Protein AF-A0A939ZH48-F1 (afdb_monomer_lite)

Foldseek 3Di:
DDLVLLLVCLVVLVVVNDDPVSLVVNVVCCVVDPVSVVVSLVVQCVVVVVVCVVPPDPDPPSVVVVVVSNVVVVVVVVVVVVVVVVVVVVVVVVVVVVVVVVVVVVD

Sequence (107 aa):
MNCKEFESNIPAFIDKKLDYKTMEEFREHYESCSECREELSIQFLVSVGVQHLDNDDDNFDLSSELKKRLASNDKKLERHKIYKESQRYVITLGCILLGLLLIWHLG

Structure (mmCIF, N/CA/C/O backbone):
data_AF-A0A939ZH48-F1
#
_entry.id   AF-A0A939ZH48-F1
#
loop_
_atom_site.group_PDB
_atom_site.id
_atom_site.type_symbol
_atom_site.label_atom_id
_atom_site.label_alt_id
_atom_site.label_comp_id
_atom_site.label_asym_id
_atom_site.label_entity_id
_atom_site.label_seq_id
_atom_site.pdbx_PDB_ins_code
_atom_site.Cartn_x
_atom_site.Cartn_y
_atom_site.Cartn_z
_atom_site.occupancy
_atom_site.B_iso_or_equiv
_atom_site.auth_seq_id
_atom_site.auth_comp_id
_atom_site.auth_asym_id
_atom_site.auth_atom_id
_atom_site.pdbx_PDB_model_num
ATOM 1 N N . MET A 1 1 ? -9.448 3.859 5.875 1.00 88.31 1 MET A N 1
ATOM 2 C CA . MET A 1 1 ? -9.689 5.194 5.276 1.00 88.31 1 MET A CA 1
ATOM 3 C C . MET A 1 1 ? -11.108 5.353 4.728 1.00 88.31 1 MET A C 1
ATOM 5 O O . MET A 1 1 ? -11.796 4.350 4.538 1.00 88.31 1 MET A O 1
ATOM 9 N N . ASN A 1 2 ? -11.542 6.596 4.492 1.00 91.69 2 ASN A N 1
ATOM 10 C CA . ASN A 1 2 ? -12.810 6.948 3.821 1.00 91.69 2 ASN A CA 1
ATOM 11 C C . ASN A 1 2 ? -12.619 7.266 2.316 1.00 91.69 2 ASN A C 1
ATOM 13 O O . ASN A 1 2 ? -11.485 7.410 1.870 1.00 91.69 2 ASN A O 1
ATOM 17 N N . CYS A 1 3 ? -13.709 7.418 1.546 1.00 91.62 3 CYS A N 1
ATOM 18 C CA . CYS A 1 3 ? -13.648 7.656 0.092 1.00 91.62 3 CYS A CA 1
ATOM 19 C C . CYS A 1 3 ? -12.832 8.905 -0.288 1.00 91.62 3 CYS A C 1
ATOM 21 O O . CYS A 1 3 ? -12.043 8.877 -1.224 1.00 91.62 3 CYS A O 1
ATOM 23 N N . LYS A 1 4 ? -12.948 9.991 0.485 1.00 90.31 4 LYS A N 1
ATOM 24 C CA . LYS A 1 4 ? -12.221 11.244 0.230 1.00 90.31 4 LYS A CA 1
ATOM 25 C C . LYS A 1 4 ? -10.716 11.100 0.475 1.00 90.31 4 LYS A C 1
ATOM 27 O O . LYS A 1 4 ? -9.897 11.636 -0.269 1.00 90.31 4 LYS A O 1
ATOM 32 N N . GLU A 1 5 ? -10.344 10.386 1.534 1.00 89.88 5 GLU A N 1
ATOM 33 C CA . GLU A 1 5 ? -8.949 10.026 1.801 1.00 89.88 5 GLU A CA 1
ATOM 34 C C . GLU A 1 5 ? -8.410 9.091 0.722 1.00 89.88 5 GLU A C 1
ATOM 36 O O . GLU A 1 5 ? -7.271 9.255 0.293 1.00 89.88 5 GLU A O 1
ATOM 41 N N . PHE A 1 6 ? -9.220 8.139 0.263 1.00 92.44 6 PHE A N 1
ATOM 42 C CA . PHE A 1 6 ? -8.862 7.247 -0.829 1.00 92.44 6 PHE A CA 1
ATOM 43 C C . PHE A 1 6 ? -8.559 8.043 -2.102 1.00 92.44 6 PHE A C 1
ATOM 45 O O . PHE A 1 6 ? -7.451 7.947 -2.619 1.00 92.44 6 PHE A O 1
ATOM 52 N N . GLU A 1 7 ? -9.472 8.907 -2.545 1.00 89.25 7 GLU A N 1
ATOM 53 C CA . GLU A 1 7 ? -9.289 9.759 -3.728 1.00 89.25 7 GLU A CA 1
ATOM 54 C C . GLU A 1 7 ? -8.020 10.614 -3.652 1.00 89.25 7 GLU A C 1
ATOM 56 O O . GLU A 1 7 ? -7.229 10.652 -4.594 1.00 89.25 7 GLU A O 1
ATOM 61 N N . SER A 1 8 ? -7.762 11.239 -2.499 1.00 90.44 8 SER A N 1
ATOM 62 C CA . SER A 1 8 ? -6.550 12.040 -2.295 1.00 90.44 8 SER A CA 1
ATOM 63 C C . SER A 1 8 ? -5.259 11.215 -2.357 1.00 90.44 8 SER A C 1
ATOM 65 O O . SER A 1 8 ? -4.191 11.773 -2.619 1.00 90.44 8 SER A O 1
ATOM 67 N N . ASN A 1 9 ? -5.332 9.911 -2.090 1.00 90.00 9 ASN A N 1
ATOM 68 C CA . ASN A 1 9 ? -4.195 8.998 -2.119 1.00 90.00 9 ASN A CA 1
ATOM 69 C C . ASN A 1 9 ? -3.980 8.347 -3.497 1.00 90.00 9 ASN A C 1
ATOM 71 O O . ASN A 1 9 ? -2.920 7.754 -3.707 1.00 90.00 9 ASN A O 1
ATOM 75 N N . ILE A 1 10 ? -4.910 8.488 -4.453 1.00 89.00 10 ILE A N 1
ATOM 76 C CA . ILE A 1 10 ? -4.783 7.907 -5.802 1.00 89.00 10 ILE A CA 1
ATOM 77 C C . ILE A 1 10 ? -3.504 8.381 -6.524 1.00 89.00 10 ILE A C 1
ATOM 79 O O . ILE A 1 10 ? -2.752 7.525 -7.000 1.00 89.00 10 ILE A O 1
ATOM 83 N N . PRO A 1 11 ? -3.155 9.685 -6.571 1.00 86.62 11 PRO A N 1
ATOM 84 C CA . PRO A 1 11 ? -1.931 10.123 -7.246 1.00 86.62 11 PRO A CA 1
ATOM 85 C C . PRO A 1 11 ? -0.668 9.561 -6.582 1.00 86.62 11 PRO A C 1
ATOM 87 O O . PRO A 1 11 ? 0.248 9.094 -7.255 1.00 86.62 11 PRO A O 1
ATOM 90 N N . ALA A 1 12 ? -0.639 9.536 -5.245 1.00 86.25 12 ALA A N 1
ATOM 91 C CA . ALA A 1 12 ? 0.470 8.969 -4.483 1.00 86.25 12 ALA A CA 1
ATOM 92 C C . ALA A 1 12 ? 0.592 7.446 -4.677 1.00 86.25 12 ALA A C 1
ATOM 94 O O . ALA A 1 12 ? 1.706 6.911 -4.666 1.00 86.25 12 ALA A O 1
ATOM 95 N N . PHE A 1 13 ? -0.529 6.748 -4.887 1.00 85.56 13 PHE A N 1
ATOM 96 C CA . PHE A 1 13 ? -0.567 5.334 -5.252 1.00 85.56 13 PHE A CA 1
ATOM 97 C C . PHE A 1 13 ? 0.027 5.100 -6.648 1.00 85.56 13 PHE A C 1
ATOM 99 O O . PHE A 1 13 ? 0.892 4.233 -6.804 1.00 85.56 13 PHE A O 1
ATOM 106 N N . ILE A 1 14 ? -0.372 5.901 -7.644 1.00 82.06 14 ILE A N 1
ATOM 107 C CA . ILE A 1 14 ? 0.155 5.846 -9.021 1.00 82.06 14 ILE A CA 1
ATOM 108 C C . ILE A 1 14 ? 1.675 6.078 -9.027 1.00 82.06 14 ILE A C 1
ATOM 110 O O . ILE A 1 14 ? 2.419 5.311 -9.647 1.00 82.06 14 ILE A O 1
ATOM 114 N N . ASP A 1 15 ? 2.138 7.058 -8.247 1.00 82.62 15 ASP A N 1
ATOM 115 C CA . ASP A 1 15 ? 3.549 7.422 -8.075 1.00 82.62 15 ASP A CA 1
ATOM 116 C C . ASP A 1 15 ? 4.358 6.463 -7.179 1.00 82.62 15 ASP A C 1
ATOM 118 O O . ASP A 1 15 ? 5.574 6.626 -7.046 1.00 82.62 15 ASP A O 1
ATOM 122 N N . LYS A 1 16 ? 3.719 5.466 -6.549 1.00 77.75 16 LYS A N 1
ATOM 123 C CA . LYS A 1 16 ? 4.339 4.533 -5.581 1.00 77.75 16 LYS A CA 1
ATOM 124 C C . LYS A 1 16 ? 4.996 5.234 -4.380 1.00 77.75 16 LYS A C 1
ATOM 126 O O . LYS A 1 16 ? 6.026 4.781 -3.880 1.00 77.75 16 LYS A O 1
ATOM 131 N N . LYS A 1 17 ? 4.402 6.336 -3.918 1.00 82.38 17 LYS A N 1
ATOM 132 C CA . LYS A 1 17 ? 4.879 7.154 -2.786 1.00 82.38 17 LYS A CA 1
ATOM 133 C C . LYS A 1 17 ? 4.084 6.946 -1.495 1.00 82.38 17 LYS A C 1
ATOM 135 O O . LYS A 1 17 ? 4.387 7.596 -0.499 1.00 82.38 17 LYS A O 1
ATOM 140 N N . LEU A 1 18 ? 3.084 6.065 -1.500 1.00 84.44 18 LEU A N 1
ATOM 141 C CA . LEU A 1 18 ? 2.312 5.762 -0.298 1.00 84.44 18 LEU A CA 1
ATOM 142 C C . LEU A 1 18 ? 3.141 5.004 0.741 1.00 84.44 18 LEU A C 1
ATOM 144 O O . LEU A 1 18 ? 3.894 4.080 0.423 1.00 84.44 18 LEU A O 1
ATOM 148 N N . ASP A 1 19 ? 2.963 5.389 2.003 1.00 84.12 19 ASP A N 1
ATOM 149 C CA . ASP A 1 19 ? 3.510 4.664 3.141 1.00 84.12 19 ASP A CA 1
ATOM 150 C C . ASP A 1 19 ? 2.779 3.329 3.364 1.00 84.12 19 ASP A C 1
ATOM 152 O O . ASP A 1 19 ? 1.664 3.105 2.894 1.00 84.12 19 ASP A O 1
ATOM 156 N N . TYR A 1 20 ? 3.424 2.419 4.098 1.00 75.94 20 TYR A N 1
ATOM 157 C CA . TYR A 1 20 ? 2.920 1.061 4.328 1.00 75.94 20 TYR A CA 1
ATOM 158 C C . TYR A 1 20 ? 1.517 1.040 4.949 1.00 75.94 20 TYR A C 1
ATOM 160 O O . TYR A 1 20 ? 0.673 0.255 4.524 1.00 75.94 20 TYR A O 1
ATOM 168 N N . LYS A 1 21 ? 1.272 1.891 5.951 1.00 80.75 21 LYS A N 1
ATOM 169 C CA . LYS A 1 21 ? 0.015 1.884 6.701 1.00 80.75 21 LYS A CA 1
ATOM 170 C C . LYS A 1 21 ? -1.120 2.397 5.819 1.00 80.75 21 LYS A C 1
ATOM 172 O O . LYS A 1 21 ? -2.158 1.751 5.717 1.00 80.75 21 LYS A O 1
ATOM 177 N N . THR A 1 22 ? -0.881 3.502 5.120 1.00 83.69 22 THR A N 1
ATOM 178 C CA . THR A 1 22 ? -1.848 4.071 4.182 1.00 83.69 22 THR A CA 1
ATOM 179 C C . THR A 1 22 ? -2.129 3.121 3.018 1.00 83.69 22 THR A C 1
ATOM 181 O O . THR A 1 22 ? -3.275 3.018 2.601 1.00 83.69 22 THR A O 1
ATOM 184 N N . MET A 1 23 ? -1.139 2.368 2.520 1.00 84.56 23 MET A N 1
ATOM 185 C CA . MET A 1 23 ? -1.369 1.368 1.463 1.00 84.56 23 MET A CA 1
ATOM 186 C C . MET A 1 23 ? -2.274 0.210 1.897 1.00 84.56 23 MET A C 1
ATOM 188 O O . MET A 1 23 ? -3.100 -0.236 1.102 1.00 84.56 23 MET A O 1
ATOM 192 N N . GLU A 1 24 ? -2.108 -0.295 3.121 1.00 84.31 24 GLU A N 1
ATOM 193 C CA . GLU A 1 24 ? -2.938 -1.383 3.656 1.00 84.31 24 GLU A CA 1
ATOM 194 C C . GLU A 1 24 ? -4.401 -0.929 3.752 1.00 84.31 24 GLU A C 1
ATOM 196 O O . GLU A 1 24 ? -5.288 -1.545 3.159 1.00 84.31 24 GLU A O 1
ATOM 201 N N . GLU A 1 25 ? -4.628 0.239 4.356 1.00 87.88 25 GLU A N 1
ATOM 202 C CA . GLU A 1 25 ? -5.955 0.848 4.455 1.00 87.88 25 GLU A CA 1
ATOM 203 C C . GLU A 1 25 ? -6.554 1.198 3.076 1.00 87.88 25 GLU A C 1
ATOM 205 O O . GLU A 1 25 ? -7.771 1.134 2.892 1.00 87.88 25 GLU A O 1
ATOM 210 N N . PHE A 1 26 ? -5.714 1.565 2.100 1.00 90.00 26 PHE A N 1
ATOM 211 C CA . PHE A 1 26 ? -6.130 1.885 0.730 1.00 90.00 26 PHE A CA 1
ATOM 212 C C . PHE A 1 26 ? -6.655 0.645 0.021 1.00 90.00 26 PHE A C 1
ATOM 214 O O . PHE A 1 26 ? -7.690 0.692 -0.644 1.00 90.00 26 PHE A O 1
ATOM 221 N N . ARG A 1 27 ? -5.975 -0.490 0.199 1.00 86.69 27 ARG A N 1
ATOM 222 C CA . ARG A 1 27 ? -6.407 -1.768 -0.362 1.00 86.69 27 ARG A CA 1
ATOM 223 C C . ARG A 1 27 ? -7.727 -2.233 0.240 1.00 86.69 27 ARG A C 1
ATOM 225 O O . ARG A 1 27 ? -8.624 -2.614 -0.507 1.00 86.69 27 ARG A O 1
ATOM 232 N N . GLU A 1 28 ? -7.855 -2.195 1.562 1.00 89.88 28 GLU A N 1
ATOM 233 C CA . GLU A 1 28 ? -9.094 -2.602 2.235 1.00 89.88 28 GLU A CA 1
ATOM 234 C C . GLU A 1 28 ? -10.290 -1.767 1.758 1.00 89.88 28 GLU A C 1
ATOM 236 O O . GLU A 1 28 ? -11.381 -2.293 1.519 1.00 89.88 28 GLU A O 1
ATOM 241 N N . HIS A 1 29 ? -10.078 -0.465 1.543 1.00 90.31 29 HIS A N 1
ATOM 242 C CA . HIS A 1 29 ? -11.106 0.410 0.990 1.00 90.31 29 HIS A CA 1
ATOM 243 C C . HIS A 1 29 ? -11.423 0.086 -0.480 1.00 90.31 29 HIS A C 1
ATOM 245 O O . HIS A 1 29 ? -12.589 0.019 -0.858 1.00 90.31 29 HIS A O 1
ATOM 251 N N . TYR A 1 30 ? -10.407 -0.195 -1.301 1.00 89.62 30 TYR A N 1
ATOM 252 C CA . TYR A 1 30 ? -10.582 -0.614 -2.697 1.00 89.62 30 TYR A CA 1
ATOM 253 C C . TYR A 1 30 ? -11.396 -1.913 -2.843 1.00 89.62 30 TYR A C 1
ATOM 255 O O . TYR A 1 30 ? -12.186 -2.055 -3.778 1.00 89.62 30 TYR A O 1
ATOM 263 N N . GLU A 1 31 ? -11.209 -2.878 -1.938 1.00 86.88 31 GLU A N 1
ATOM 264 C CA . GLU A 1 31 ? -11.934 -4.156 -1.971 1.00 86.88 31 GLU A CA 1
ATOM 265 C C . GLU A 1 31 ? -13.378 -4.031 -1.466 1.00 86.88 31 GLU A C 1
ATOM 267 O O . GLU A 1 31 ? -14.254 -4.765 -1.929 1.00 86.88 31 GLU A O 1
ATOM 272 N N . SER A 1 32 ? -13.640 -3.088 -0.558 1.00 88.94 32 SER A N 1
ATOM 273 C CA . SER A 1 32 ? -14.959 -2.881 0.051 1.00 88.94 32 SER A CA 1
ATOM 274 C C . SER A 1 32 ? -15.838 -1.852 -0.669 1.00 88.94 32 SER A C 1
ATOM 276 O O . SER A 1 32 ? -17.061 -1.921 -0.542 1.00 88.94 32 SER A O 1
ATOM 278 N N . CYS A 1 33 ? -15.258 -0.931 -1.4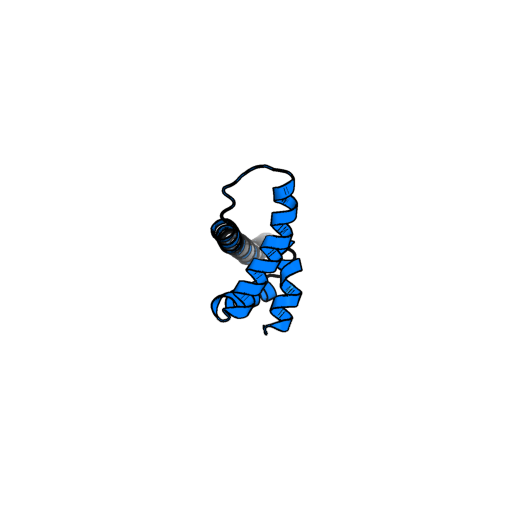47 1.00 91.19 33 CYS A N 1
ATOM 279 C CA . CYS A 1 33 ? -15.976 0.163 -2.101 1.00 91.19 33 CYS A CA 1
ATOM 280 C C . CYS A 1 33 ? -15.875 0.087 -3.633 1.00 91.19 33 CYS A C 1
ATOM 282 O O . CYS A 1 33 ? -14.823 0.326 -4.229 1.00 91.19 33 CYS A O 1
ATOM 284 N N . SER A 1 34 ? -16.995 -0.215 -4.298 1.00 87.62 34 SER A N 1
ATOM 285 C CA . SER A 1 34 ? -17.051 -0.307 -5.764 1.00 87.62 34 SER A CA 1
ATOM 286 C C . SER A 1 34 ? -16.893 1.041 -6.469 1.00 87.62 34 SER A C 1
ATOM 288 O O . SER A 1 34 ? -16.310 1.077 -7.547 1.00 87.62 34 SER A O 1
ATOM 290 N N . GLU A 1 35 ? -17.384 2.123 -5.863 1.00 89.31 35 GLU A N 1
ATOM 291 C CA . GLU A 1 35 ? -17.311 3.486 -6.407 1.00 89.31 35 GLU A CA 1
ATOM 292 C C . GLU A 1 35 ? -15.858 3.977 -6.454 1.00 89.31 35 GLU A C 1
ATOM 294 O O . GLU A 1 35 ? -15.350 4.341 -7.511 1.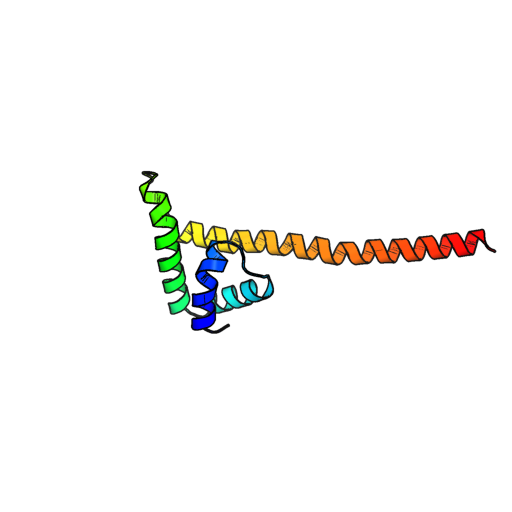00 89.31 35 GLU A O 1
ATOM 299 N N . CYS A 1 36 ? -15.124 3.846 -5.345 1.00 90.00 36 CYS A N 1
ATOM 300 C CA . CYS A 1 36 ? -13.703 4.197 -5.293 1.00 90.00 36 CYS A CA 1
ATOM 301 C C . CYS A 1 36 ? -12.833 3.331 -6.216 1.00 90.00 36 CYS A C 1
ATOM 303 O O . CYS A 1 36 ? -11.817 3.793 -6.737 1.00 90.00 36 CYS A O 1
ATOM 305 N N . ARG A 1 37 ? -13.223 2.074 -6.458 1.00 88.81 37 ARG A N 1
ATOM 306 C CA . ARG A 1 37 ? -12.553 1.214 -7.443 1.00 88.81 37 ARG A CA 1
ATOM 307 C C . ARG A 1 37 ? -12.719 1.734 -8.871 1.00 88.81 37 ARG A C 1
ATOM 309 O O . ARG A 1 37 ? -11.767 1.670 -9.653 1.00 88.81 37 ARG A O 1
ATOM 316 N N . GLU A 1 38 ? -13.911 2.201 -9.220 1.00 87.94 38 GLU A N 1
ATOM 317 C CA . GLU A 1 38 ? -14.184 2.790 -10.532 1.00 87.94 38 GLU A CA 1
ATOM 318 C C . GLU A 1 38 ? -13.412 4.103 -10.705 1.00 87.94 38 GLU A C 1
ATOM 320 O O . GLU A 1 38 ? -12.687 4.250 -11.688 1.00 87.94 38 GLU A O 1
ATOM 325 N N . GLU A 1 39 ? -13.429 4.975 -9.696 1.00 88.19 39 GLU A N 1
ATOM 326 C CA . GLU A 1 39 ? -12.672 6.234 -9.686 1.00 88.19 39 GLU A CA 1
ATOM 327 C C . GLU A 1 39 ? -11.158 6.008 -9.852 1.00 88.19 39 GLU A C 1
ATOM 329 O O . GLU A 1 39 ? -10.510 6.635 -10.695 1.00 88.19 39 GLU A O 1
ATOM 334 N N . LEU A 1 40 ? -10.581 5.041 -9.124 1.00 88.62 40 LEU A N 1
ATOM 335 C CA . LEU A 1 40 ? -9.175 4.657 -9.303 1.00 88.62 40 LEU A CA 1
ATOM 336 C C . LEU A 1 40 ? -8.896 4.181 -10.733 1.00 88.62 40 LEU A C 1
ATOM 338 O O . LEU A 1 40 ? -7.848 4.500 -11.295 1.00 88.62 40 LEU A O 1
ATOM 342 N N . SER A 1 41 ? -9.816 3.418 -11.323 1.00 83.81 41 SER A N 1
ATOM 343 C CA . SER A 1 41 ? -9.668 2.915 -12.691 1.00 83.81 41 SER A CA 1
ATOM 344 C C . SER A 1 41 ? -9.680 4.059 -13.705 1.00 83.81 41 SER A C 1
ATOM 346 O O . SER A 1 41 ? -8.852 4.062 -14.615 1.00 83.81 41 SER A O 1
ATOM 348 N N . ILE A 1 42 ? -10.551 5.057 -13.517 1.00 85.88 42 ILE A N 1
ATOM 349 C CA . ILE A 1 42 ? -10.625 6.259 -14.357 1.00 85.88 42 ILE A CA 1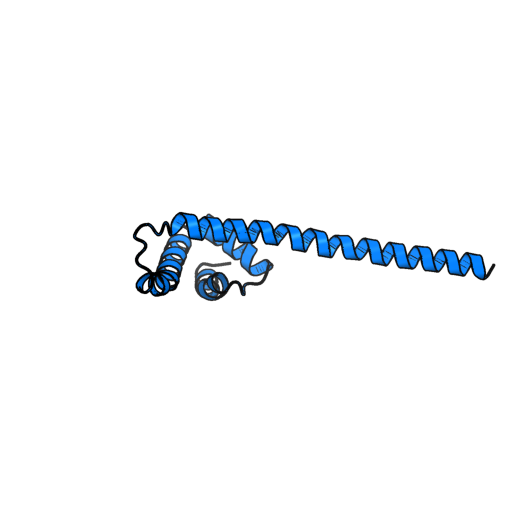
ATOM 350 C C . ILE A 1 42 ? -9.330 7.068 -14.242 1.00 85.88 42 ILE A C 1
ATOM 352 O O . ILE A 1 42 ? -8.685 7.332 -15.257 1.00 85.88 42 ILE A O 1
ATOM 356 N N . GLN A 1 43 ? -8.891 7.420 -13.031 1.00 82.94 43 GLN A N 1
ATOM 357 C CA . GLN A 1 43 ? -7.672 8.220 -12.848 1.00 82.94 43 GLN A CA 1
ATOM 358 C C . GLN A 1 43 ? -6.408 7.499 -13.327 1.00 82.94 43 GLN A C 1
ATOM 360 O O . GLN A 1 43 ? -5.501 8.121 -13.892 1.00 82.94 43 GLN A O 1
ATOM 365 N N . PHE A 1 44 ? -6.340 6.181 -13.142 1.00 81.62 44 PHE A N 1
ATOM 366 C CA . PHE A 1 44 ? -5.237 5.382 -13.658 1.00 81.62 44 PHE A CA 1
ATOM 367 C C . PHE A 1 44 ? -5.272 5.302 -15.189 1.00 81.62 44 PHE A C 1
ATOM 369 O O . PHE A 1 44 ? -4.223 5.443 -15.815 1.00 81.62 44 PHE A O 1
ATOM 376 N N . LEU A 1 45 ? -6.449 5.138 -15.807 1.00 79.62 45 LEU A N 1
ATOM 377 C CA . LEU A 1 45 ? -6.599 5.182 -17.265 1.00 79.62 45 LEU A CA 1
ATOM 378 C C . LEU A 1 45 ? -6.201 6.545 -17.826 1.00 79.62 45 LEU A C 1
ATOM 380 O O . LEU A 1 45 ? -5.514 6.588 -18.832 1.00 79.62 45 LEU A O 1
ATOM 384 N N . VAL A 1 46 ? -6.576 7.652 -17.186 1.00 79.56 46 VAL A N 1
ATOM 385 C CA . VAL A 1 46 ? -6.135 8.991 -17.610 1.00 79.56 46 VAL A CA 1
ATOM 386 C C . VAL A 1 46 ? -4.610 9.100 -17.528 1.00 79.56 46 VAL A C 1
ATOM 388 O O . VAL A 1 46 ? -3.969 9.569 -18.464 1.00 79.56 46 VAL A O 1
ATOM 391 N N . SER A 1 47 ? -4.010 8.603 -16.445 1.00 69.75 47 SER A N 1
ATOM 392 C CA . SER A 1 47 ? -2.558 8.674 -16.239 1.00 69.75 47 SER A CA 1
ATOM 393 C C . SER A 1 47 ? -1.763 7.797 -17.213 1.00 69.75 47 SER A C 1
ATOM 395 O O . SER A 1 47 ? -0.698 8.199 -17.678 1.00 69.75 47 SER A O 1
ATOM 397 N N . VAL A 1 48 ? -2.262 6.599 -17.528 1.00 66.38 48 VAL A N 1
ATOM 398 C CA . VAL A 1 48 ? -1.586 5.643 -18.423 1.00 66.38 48 VAL A CA 1
ATOM 399 C C . VAL A 1 48 ? -1.985 5.829 -19.888 1.00 66.38 48 VAL A C 1
ATOM 401 O O . VAL A 1 48 ? -1.159 5.642 -20.774 1.00 66.38 48 VAL A O 1
ATOM 404 N N . GLY A 1 49 ? -3.209 6.269 -20.162 1.00 63.81 49 GLY A N 1
ATOM 405 C CA . GLY A 1 49 ? -3.703 6.590 -21.501 1.00 63.81 49 GLY A CA 1
ATOM 406 C C . GLY A 1 49 ? -2.923 7.733 -22.146 1.00 63.81 49 GLY A C 1
ATOM 407 O O . GLY A 1 49 ? -2.619 7.664 -23.331 1.00 63.81 49 GLY A O 1
ATOM 408 N N . VAL A 1 50 ? -2.474 8.720 -21.361 1.00 60.19 50 VAL A N 1
ATOM 409 C CA . VAL A 1 50 ? -1.538 9.755 -21.840 1.00 60.19 50 VAL A CA 1
ATOM 410 C C . VAL A 1 50 ? -0.181 9.162 -22.255 1.00 60.19 50 VAL A C 1
ATOM 412 O O . VAL A 1 50 ? 0.436 9.677 -23.178 1.00 60.19 50 VAL A O 1
ATOM 415 N N . GLN A 1 51 ? 0.275 8.061 -21.643 1.00 54.75 51 GLN A N 1
ATOM 416 C CA . GLN A 1 51 ? 1.509 7.361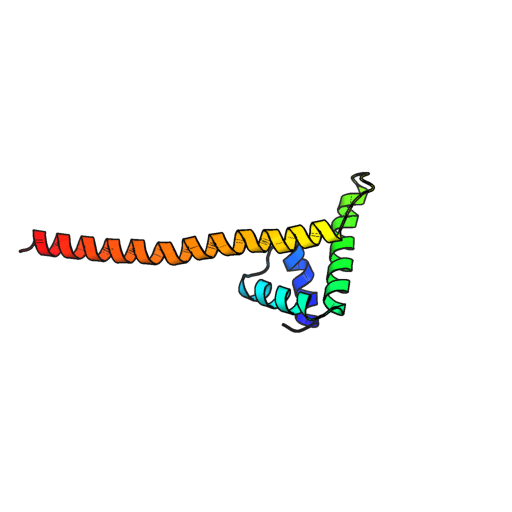 -22.049 1.00 54.75 51 GLN A CA 1
ATOM 417 C C . GLN A 1 51 ? 1.326 6.440 -23.269 1.00 54.75 51 GLN A C 1
ATOM 419 O O . GLN A 1 51 ? 2.305 6.146 -23.955 1.00 54.75 51 GLN A O 1
ATOM 424 N N . HIS A 1 52 ? 0.103 5.971 -23.537 1.00 51.19 52 HIS A N 1
ATOM 425 C CA . HIS A 1 52 ? -0.202 5.097 -24.679 1.00 51.19 52 HIS A CA 1
ATOM 426 C C . HIS A 1 52 ? -0.482 5.857 -25.978 1.00 51.19 52 HIS A C 1
ATOM 428 O O . HIS A 1 52 ? -0.320 5.284 -27.044 1.00 51.19 52 HIS A O 1
ATOM 434 N N . LEU A 1 53 ? -0.822 7.148 -25.930 1.00 52.44 53 LEU A N 1
ATOM 435 C CA . LEU A 1 53 ? -0.936 7.960 -27.152 1.00 52.44 53 LEU A CA 1
ATOM 436 C C . LEU A 1 53 ? 0.396 8.091 -27.922 1.00 52.44 53 LEU A C 1
ATOM 438 O O . LEU A 1 53 ? 0.373 8.432 -29.098 1.00 52.44 53 LEU A O 1
ATOM 442 N N . ASP A 1 54 ? 1.531 7.786 -27.282 1.00 53.34 54 ASP A N 1
ATOM 443 C CA . ASP A 1 54 ? 2.856 7.729 -27.918 1.00 53.34 54 ASP A CA 1
ATOM 444 C C . ASP A 1 54 ? 3.247 6.321 -28.417 1.00 53.34 54 ASP A C 1
ATOM 446 O O . ASP A 1 54 ? 4.271 6.176 -29.084 1.00 53.34 54 ASP A O 1
ATOM 450 N N . ASN A 1 55 ? 2.487 5.267 -28.089 1.00 52.84 55 ASN A N 1
ATOM 451 C CA . ASN A 1 55 ? 2.829 3.884 -28.434 1.00 52.84 55 ASN A CA 1
ATOM 452 C C . ASN A 1 55 ? 1.571 3.134 -28.912 1.00 52.84 55 ASN A C 1
ATOM 454 O O . ASN A 1 55 ? 0.749 2.732 -28.093 1.00 52.84 55 ASN A O 1
ATOM 458 N N . ASP A 1 56 ? 1.445 2.952 -30.232 1.00 51.84 56 ASP A N 1
ATOM 459 C CA . ASP A 1 56 ? 0.385 2.210 -30.943 1.00 51.84 56 ASP A CA 1
ATOM 460 C C . ASP A 1 56 ? 0.301 0.718 -30.525 1.00 51.84 56 ASP A C 1
ATOM 462 O O . ASP A 1 56 ? 0.685 -0.173 -31.286 1.00 51.84 56 ASP A O 1
ATOM 466 N N . ASP A 1 57 ? -0.168 0.409 -29.314 1.00 52.12 57 ASP A N 1
ATOM 467 C CA . ASP A 1 57 ? -0.474 -0.965 -28.891 1.00 52.12 57 ASP A CA 1
ATOM 468 C C . ASP A 1 57 ? -1.955 -1.083 -28.493 1.00 52.12 57 ASP A C 1
ATOM 470 O O . ASP A 1 57 ? -2.393 -0.641 -27.430 1.00 52.12 57 ASP A O 1
ATOM 474 N N . ASP A 1 58 ? -2.746 -1.682 -29.385 1.00 54.19 58 ASP A N 1
ATOM 475 C CA . ASP A 1 58 ? -4.214 -1.768 -29.324 1.00 54.19 58 ASP A CA 1
ATOM 476 C C . ASP A 1 58 ? -4.753 -2.728 -28.239 1.00 54.19 58 ASP A C 1
ATOM 478 O O . ASP A 1 58 ? -5.965 -2.924 -28.122 1.00 54.19 58 ASP A O 1
ATOM 482 N N . ASN A 1 59 ? -3.891 -3.347 -27.425 1.00 54.88 59 ASN A N 1
ATOM 483 C CA . ASN A 1 59 ? -4.297 -4.332 -26.416 1.00 54.88 59 ASN A CA 1
ATOM 484 C C . ASN A 1 59 ? -3.837 -3.970 -24.996 1.00 54.88 59 ASN A C 1
ATOM 486 O O . ASN A 1 59 ? -3.247 -4.781 -24.273 1.00 54.88 59 ASN A O 1
ATOM 490 N N . PHE A 1 60 ? -4.128 -2.743 -24.569 1.00 59.75 60 PHE A N 1
ATOM 491 C CA . PHE A 1 60 ? -3.915 -2.328 -23.187 1.00 59.75 60 PHE A CA 1
ATOM 492 C C . PHE A 1 60 ? -5.013 -2.882 -22.258 1.00 59.75 60 PHE A C 1
ATOM 494 O O . PHE A 1 60 ? -6.041 -2.246 -22.013 1.00 59.75 60 PHE A O 1
ATOM 501 N N . ASP A 1 61 ? -4.788 -4.070 -21.685 1.00 66.19 61 ASP A N 1
ATOM 502 C CA . ASP A 1 61 ? -5.609 -4.592 -20.582 1.00 66.19 61 ASP A CA 1
ATOM 503 C C . ASP A 1 61 ? -5.256 -3.874 -19.268 1.00 66.19 61 ASP A C 1
ATOM 505 O O . ASP A 1 61 ? -4.517 -4.366 -18.404 1.00 66.19 61 ASP A O 1
ATOM 509 N N . LEU A 1 62 ? -5.822 -2.673 -19.136 1.00 65.62 62 LEU A N 1
ATOM 510 C CA . LEU A 1 62 ? -5.774 -1.819 -17.953 1.00 65.62 62 LEU A CA 1
ATOM 511 C C . LEU A 1 62 ? -6.052 -2.599 -16.662 1.00 65.62 62 LEU A C 1
ATOM 513 O O . LEU A 1 62 ? -5.377 -2.412 -15.648 1.00 65.62 62 LEU A O 1
ATOM 517 N N . SER A 1 63 ? -7.053 -3.479 -16.701 1.00 64.81 63 SER A N 1
ATOM 518 C CA . SER A 1 63 ? -7.509 -4.218 -15.530 1.00 64.81 63 SER A CA 1
ATOM 519 C C . SER A 1 63 ? -6.460 -5.233 -15.072 1.00 64.81 63 SER A C 1
ATOM 521 O O . SER A 1 63 ? -6.172 -5.341 -13.873 1.00 64.81 63 SER A O 1
ATOM 523 N N . SER A 1 64 ? -5.807 -5.916 -16.018 1.00 68.19 64 SER A N 1
ATOM 524 C CA . SER A 1 64 ? -4.703 -6.820 -15.713 1.00 68.19 64 SER A CA 1
ATOM 525 C C . SER A 1 64 ? -3.462 -6.069 -15.232 1.00 68.19 64 SER A C 1
ATOM 527 O O . SER A 1 64 ? -2.775 -6.591 -14.350 1.00 68.19 64 SER A O 1
ATOM 529 N N . GLU A 1 65 ? -3.142 -4.897 -15.778 1.00 72.06 65 GLU A N 1
ATOM 530 C CA . GLU A 1 65 ? -1.983 -4.101 -15.350 1.00 72.06 65 GLU A CA 1
ATOM 531 C C . GLU A 1 65 ? -2.190 -3.537 -13.937 1.00 72.06 65 GLU A C 1
ATOM 533 O O . GLU A 1 65 ? -1.314 -3.662 -13.077 1.00 72.06 65 GLU A O 1
ATOM 538 N N . LEU A 1 66 ? -3.385 -3.018 -13.643 1.00 72.81 66 LEU A N 1
ATOM 539 C CA . LEU A 1 66 ? -3.754 -2.545 -12.309 1.00 72.81 66 LEU A CA 1
ATOM 540 C C . LEU A 1 66 ? -3.689 -3.686 -11.283 1.00 72.81 66 LEU A C 1
ATOM 542 O O . LEU A 1 66 ? -3.082 -3.545 -10.219 1.00 72.81 66 LEU A O 1
ATOM 546 N N . LYS A 1 67 ? -4.219 -4.864 -11.635 1.00 73.44 67 LYS A N 1
ATOM 547 C CA . LYS A 1 67 ? -4.157 -6.064 -10.790 1.00 73.44 67 LYS A CA 1
ATOM 548 C C . LYS A 1 67 ? -2.724 -6.559 -10.586 1.00 73.44 67 LYS A C 1
ATOM 550 O O . LYS A 1 67 ? -2.365 -6.930 -9.470 1.00 73.44 67 LYS A O 1
ATOM 555 N N . LYS A 1 68 ? -1.880 -6.524 -11.623 1.00 74.06 68 LYS A N 1
ATOM 556 C CA . LYS A 1 68 ? -0.443 -6.828 -11.516 1.00 74.06 68 LYS A CA 1
ATOM 557 C C . LYS A 1 68 ? 0.278 -5.833 -10.613 1.00 74.06 68 LYS A C 1
ATOM 559 O O . LYS A 1 68 ? 1.135 -6.253 -9.842 1.00 74.06 68 LYS A O 1
ATOM 564 N N . ARG A 1 69 ? -0.059 -4.542 -10.659 1.00 70.12 69 ARG A N 1
ATOM 565 C CA . ARG A 1 69 ? 0.535 -3.521 -9.780 1.00 70.12 69 ARG A CA 1
ATOM 566 C C . ARG A 1 69 ? 0.109 -3.692 -8.329 1.00 70.12 69 ARG A C 1
ATOM 568 O O . ARG A 1 69 ? 0.977 -3.673 -7.458 1.00 70.12 69 ARG A O 1
ATOM 575 N N . LEU A 1 70 ? -1.172 -3.964 -8.078 1.00 73.69 70 LEU A N 1
ATOM 576 C CA . LEU A 1 70 ? -1.672 -4.344 -6.754 1.00 73.69 70 LEU A CA 1
ATOM 577 C C . LEU A 1 70 ? -0.937 -5.594 -6.228 1.00 73.69 70 LEU A C 1
ATOM 579 O O . LEU A 1 70 ? -0.355 -5.553 -5.148 1.00 73.69 70 LEU A O 1
ATOM 583 N N . ALA A 1 71 ? -0.831 -6.654 -7.036 1.00 70.19 71 ALA A N 1
ATOM 584 C CA . ALA A 1 71 ? -0.148 -7.898 -6.660 1.00 70.19 71 ALA A CA 1
ATOM 585 C C . ALA A 1 71 ? 1.391 -7.783 -6.568 1.00 70.19 71 ALA A C 1
ATOM 587 O O . ALA A 1 71 ? 2.047 -8.523 -5.834 1.00 70.19 71 ALA A O 1
ATOM 588 N N . SER A 1 72 ? 2.019 -6.878 -7.320 1.00 62.66 72 SER A N 1
ATOM 589 C CA . SER A 1 72 ? 3.460 -6.623 -7.222 1.00 62.66 72 SER A CA 1
ATOM 590 C C . SER A 1 72 ? 3.805 -5.804 -5.981 1.00 62.66 72 SER A C 1
ATOM 592 O O . SER A 1 72 ? 4.922 -5.945 -5.471 1.00 62.66 72 SER A O 1
ATOM 594 N N . ASN A 1 73 ? 2.888 -4.963 -5.499 1.00 57.56 73 ASN A N 1
ATOM 595 C CA . ASN A 1 73 ? 3.041 -4.302 -4.210 1.00 57.56 73 ASN A CA 1
ATOM 596 C C . ASN A 1 73 ? 3.024 -5.344 -3.074 1.00 57.56 73 ASN A C 1
ATOM 598 O O . ASN A 1 73 ? 3.907 -5.281 -2.220 1.00 57.56 73 ASN A O 1
ATOM 602 N N . ASP A 1 74 ? 2.184 -6.389 -3.136 1.00 57.03 74 ASP A N 1
ATOM 603 C CA . ASP A 1 74 ? 2.217 -7.535 -2.194 1.00 57.03 74 ASP A CA 1
ATOM 604 C C . ASP A 1 74 ? 3.585 -8.237 -2.120 1.00 57.03 74 ASP A C 1
ATOM 606 O O . ASP A 1 74 ? 4.102 -8.523 -1.042 1.00 57.03 74 ASP A O 1
ATOM 610 N N . LYS A 1 75 ? 4.254 -8.472 -3.253 1.00 51.50 75 LYS A N 1
ATOM 611 C CA . LYS A 1 75 ? 5.550 -9.187 -3.241 1.00 51.50 75 LYS A CA 1
ATOM 612 C C . LYS A 1 75 ? 6.731 -8.338 -2.755 1.00 51.50 75 LYS A C 1
ATOM 614 O O . LYS A 1 75 ? 7.785 -8.877 -2.406 1.00 51.50 75 LYS A O 1
ATOM 619 N N . LYS A 1 76 ? 6.594 -7.007 -2.731 1.00 51.12 76 LYS A N 1
ATOM 620 C CA . LYS A 1 76 ? 7.529 -6.118 -2.017 1.00 51.12 76 LYS A CA 1
ATOM 621 C C . LYS A 1 76 ? 7.175 -5.991 -0.528 1.00 51.12 76 LYS A C 1
ATOM 623 O O . LYS A 1 76 ? 8.088 -5.760 0.266 1.00 51.12 76 LYS A O 1
ATOM 628 N N . LEU A 1 77 ? 5.911 -6.215 -0.155 1.00 51.41 77 LEU A N 1
ATOM 629 C CA . LEU A 1 77 ? 5.416 -6.193 1.227 1.00 51.41 77 LEU A CA 1
ATOM 630 C C . LEU A 1 77 ? 6.010 -7.322 2.099 1.00 51.41 77 LEU A C 1
ATOM 632 O O . LEU A 1 77 ? 6.269 -7.089 3.279 1.00 51.41 77 LEU A O 1
ATOM 636 N N . GLU A 1 78 ? 6.342 -8.495 1.547 1.00 52.06 78 GLU A N 1
ATOM 637 C CA . GLU A 1 78 ? 6.999 -9.567 2.327 1.00 52.06 78 GLU A CA 1
ATOM 638 C C . GLU A 1 78 ? 8.509 -9.363 2.540 1.00 52.06 78 GLU A C 1
ATOM 640 O O . GLU A 1 78 ? 9.029 -9.631 3.626 1.00 52.06 78 GLU A O 1
ATOM 645 N N . ARG A 1 79 ? 9.246 -8.840 1.548 1.00 49.09 79 ARG A N 1
ATOM 646 C CA . ARG A 1 79 ? 10.712 -8.699 1.673 1.00 49.09 79 ARG A CA 1
ATOM 647 C C . ARG A 1 79 ? 11.138 -7.663 2.715 1.00 49.09 79 ARG A C 1
ATOM 649 O O . ARG A 1 79 ? 12.161 -7.853 3.369 1.00 49.09 79 ARG A O 1
ATOM 656 N N . HIS A 1 80 ? 10.345 -6.612 2.926 1.00 50.94 80 HIS A N 1
ATOM 657 C CA . HIS A 1 80 ? 10.624 -5.621 3.972 1.00 50.94 80 HIS A CA 1
ATOM 658 C C . HIS A 1 80 ? 10.294 -6.112 5.393 1.00 50.94 80 HIS A C 1
ATOM 660 O O . HIS A 1 80 ? 10.947 -5.668 6.341 1.00 50.94 80 HIS A O 1
ATOM 666 N N . LYS A 1 81 ? 9.337 -7.040 5.561 1.00 49.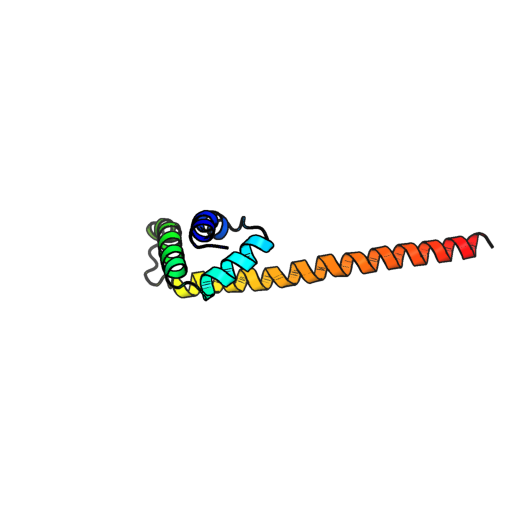03 81 LYS A N 1
ATOM 667 C CA . LYS A 1 81 ? 9.018 -7.641 6.870 1.00 49.03 81 LYS A CA 1
ATOM 668 C C . LYS A 1 81 ? 10.120 -8.598 7.338 1.00 49.03 81 LYS A C 1
ATOM 670 O O . LYS A 1 81 ? 10.569 -8.483 8.476 1.00 49.03 81 LYS A O 1
ATOM 675 N N . ILE A 1 82 ? 10.639 -9.449 6.449 1.00 50.28 82 ILE A N 1
ATOM 676 C CA . ILE A 1 82 ? 11.707 -10.405 6.799 1.00 50.28 82 ILE A CA 1
ATOM 677 C C . ILE A 1 82 ? 13.014 -9.680 7.163 1.00 50.28 82 ILE A C 1
ATOM 679 O O . ILE A 1 82 ? 13.667 -10.037 8.143 1.00 50.28 82 ILE A O 1
ATOM 683 N N . TYR A 1 83 ? 13.386 -8.624 6.429 1.00 51.66 83 TYR A N 1
ATOM 684 C CA . TYR A 1 83 ? 14.655 -7.933 6.683 1.00 51.66 83 TYR A CA 1
ATOM 685 C C . TYR A 1 83 ? 14.653 -7.156 8.011 1.00 51.66 83 TYR A C 1
ATOM 687 O O . TYR A 1 83 ? 15.652 -7.159 8.728 1.00 51.66 83 TYR A O 1
ATOM 695 N N . LYS A 1 84 ? 13.529 -6.524 8.383 1.00 51.62 84 LYS A N 1
ATOM 696 C CA . LYS A 1 84 ? 13.449 -5.676 9.585 1.00 51.62 84 LYS A CA 1
ATOM 697 C C . LYS A 1 84 ? 13.318 -6.475 10.891 1.00 51.62 84 LYS A C 1
ATOM 699 O O . LYS A 1 84 ? 13.834 -6.027 11.914 1.00 51.62 84 LYS A O 1
ATOM 704 N N . GLU A 1 85 ? 12.694 -7.656 10.874 1.00 52.28 85 GLU A N 1
ATOM 705 C CA . GLU A 1 85 ? 12.675 -8.551 12.045 1.00 52.28 85 GLU A CA 1
ATOM 706 C C . GLU A 1 85 ? 13.983 -9.340 12.207 1.00 52.28 85 GLU A C 1
ATOM 708 O O . GLU A 1 85 ? 14.505 -9.437 13.321 1.00 52.28 85 GLU A O 1
ATOM 713 N N . SER A 1 86 ? 14.587 -9.817 11.110 1.00 49.69 86 SER A N 1
ATOM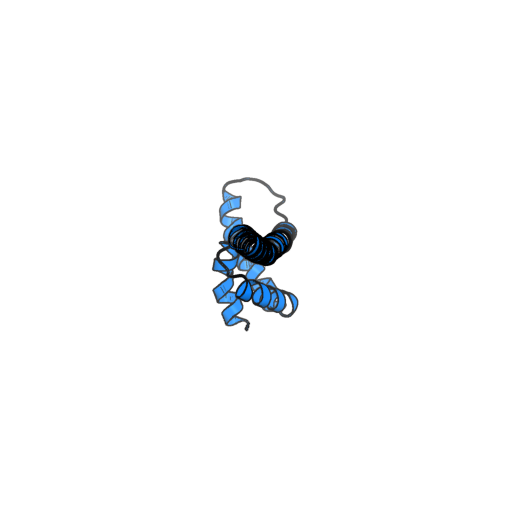 714 C CA . SER A 1 86 ? 15.849 -10.571 11.172 1.00 49.69 86 SER A CA 1
ATOM 715 C C . SER A 1 86 ? 17.026 -9.729 11.681 1.00 49.69 86 SER A C 1
ATOM 717 O O . SER A 1 86 ? 17.947 -10.268 12.295 1.00 49.69 86 SER A O 1
ATOM 719 N N . GLN A 1 87 ? 17.007 -8.409 11.472 1.00 54.88 87 GLN A N 1
ATOM 720 C CA . GLN A 1 87 ? 18.086 -7.517 11.905 1.00 54.88 87 GLN A CA 1
ATOM 721 C C . GLN A 1 87 ? 18.141 -7.345 13.437 1.00 54.88 87 GLN A C 1
ATOM 723 O O . GLN A 1 87 ? 19.213 -7.099 13.988 1.00 54.88 87 GLN A O 1
ATOM 728 N N . ARG A 1 88 ? 17.016 -7.529 14.148 1.00 61.56 88 ARG A N 1
ATOM 729 C CA . ARG A 1 88 ? 16.965 -7.416 15.619 1.00 61.56 88 ARG A CA 1
ATOM 730 C C . ARG A 1 88 ? 17.640 -8.602 16.309 1.00 61.56 88 ARG A C 1
ATOM 732 O O . ARG A 1 88 ? 18.403 -8.396 17.246 1.00 61.56 88 ARG A O 1
ATOM 739 N N . TYR A 1 89 ? 17.428 -9.820 15.806 1.00 67.38 89 TYR A N 1
ATOM 740 C CA . TYR A 1 89 ? 18.027 -11.032 16.376 1.00 67.38 89 TYR A CA 1
ATOM 741 C C . TYR A 1 89 ? 19.554 -11.070 16.229 1.00 67.38 89 TYR A C 1
ATOM 743 O O . TYR A 1 89 ? 20.246 -11.458 17.169 1.00 67.38 89 TYR A O 1
ATOM 751 N N . VAL A 1 90 ? 20.091 -10.614 15.091 1.00 74.62 90 VAL A N 1
ATOM 752 C CA . VAL A 1 90 ? 21.545 -10.590 14.840 1.00 74.62 90 VAL A CA 1
ATOM 753 C C . VAL A 1 90 ? 22.267 -9.635 15.796 1.00 74.62 90 VAL A C 1
ATOM 755 O O . VAL A 1 90 ? 23.306 -9.992 16.348 1.00 74.62 90 VAL A O 1
ATOM 758 N N . ILE A 1 91 ? 21.703 -8.448 16.047 1.00 76.19 91 ILE A N 1
ATOM 759 C CA . ILE A 1 91 ? 22.298 -7.460 16.962 1.00 76.19 91 ILE A CA 1
ATOM 760 C C . ILE A 1 91 ? 22.272 -7.978 18.406 1.00 76.19 91 ILE A C 1
ATOM 762 O O . ILE A 1 91 ? 23.290 -7.925 19.095 1.00 76.19 91 ILE A O 1
ATOM 766 N N . THR A 1 92 ? 21.141 -8.532 18.859 1.00 76.19 92 THR A N 1
ATOM 767 C CA . THR A 1 92 ? 21.023 -9.074 20.222 1.00 76.19 92 THR A CA 1
ATOM 768 C C . THR A 1 92 ? 21.979 -10.245 20.460 1.00 76.19 92 THR A C 1
ATOM 770 O O . THR A 1 92 ? 22.661 -10.266 21.484 1.00 76.19 92 THR A O 1
ATOM 773 N N . LEU A 1 93 ? 22.094 -11.181 19.512 1.00 81.25 93 LEU A N 1
ATOM 774 C CA . LEU A 1 93 ? 23.049 -12.292 19.606 1.00 81.25 93 LEU A CA 1
ATOM 775 C C . LEU A 1 93 ? 24.504 -11.803 19.639 1.00 81.25 93 LEU A C 1
ATOM 777 O O . LEU A 1 93 ? 25.294 -12.298 20.443 1.00 81.25 93 LEU A O 1
ATOM 781 N N . GLY A 1 94 ? 24.849 -10.799 18.826 1.00 82.94 94 GLY A N 1
ATOM 782 C CA . GLY A 1 94 ? 26.185 -10.197 18.824 1.00 82.94 94 GLY A CA 1
ATOM 783 C C . GLY A 1 94 ? 26.571 -9.588 20.177 1.00 82.94 94 GLY A C 1
ATOM 784 O O . GLY A 1 94 ? 27.668 -9.841 20.674 1.00 82.94 94 GLY A O 1
ATOM 785 N N . CYS A 1 95 ? 25.664 -8.845 20.819 1.00 83.19 95 CYS A N 1
ATOM 786 C CA . CYS A 1 95 ? 25.917 -8.246 22.134 1.00 83.19 95 CYS A CA 1
ATOM 787 C C . CYS A 1 95 ? 26.109 -9.293 23.242 1.00 83.19 95 CYS A C 1
ATOM 789 O O . CYS A 1 95 ? 26.976 -9.121 24.099 1.00 83.19 95 CYS A O 1
ATOM 791 N N . ILE A 1 96 ? 25.333 -10.381 23.218 1.00 85.69 96 ILE A N 1
ATOM 792 C CA . ILE A 1 96 ? 25.442 -11.463 24.209 1.00 85.69 96 ILE A CA 1
ATOM 793 C C . ILE A 1 96 ? 26.790 -12.182 24.073 1.00 85.69 96 ILE A C 1
ATOM 795 O O . ILE A 1 96 ? 27.469 -12.399 25.076 1.00 85.69 96 ILE A O 1
ATOM 799 N N . LEU A 1 97 ? 27.214 -12.500 22.845 1.00 85.50 97 LEU A N 1
ATOM 800 C CA . LEU A 1 97 ? 28.504 -13.150 22.592 1.00 85.50 97 LEU A CA 1
ATOM 801 C C . LEU A 1 97 ? 29.688 -12.282 23.035 1.00 85.50 97 LEU A C 1
ATOM 803 O O . LEU A 1 97 ? 30.608 -12.789 23.674 1.00 85.50 97 LEU A O 1
ATOM 807 N N . LEU A 1 98 ? 29.651 -10.975 22.755 1.00 86.00 98 LEU A N 1
ATOM 808 C CA . LEU A 1 98 ? 30.689 -10.048 23.214 1.00 86.00 98 LEU A CA 1
ATOM 809 C C . LEU A 1 98 ? 30.739 -9.952 24.743 1.00 86.00 98 LEU A C 1
ATOM 811 O O . LEU A 1 98 ? 31.826 -9.966 25.313 1.00 86.00 98 LEU A O 1
ATOM 815 N N . GLY A 1 99 ? 29.584 -9.910 25.414 1.00 87.62 99 GLY A N 1
ATOM 816 C CA . GLY A 1 99 ? 29.522 -9.912 26.877 1.00 87.62 99 GLY A CA 1
ATOM 817 C C . GLY A 1 99 ? 30.145 -11.169 27.490 1.00 87.62 99 GLY A C 1
ATOM 818 O O . GLY A 1 99 ? 30.958 -11.065 28.404 1.00 87.62 99 GLY A O 1
ATOM 819 N N . LEU A 1 100 ? 29.826 -12.350 26.951 1.00 87.00 100 LEU A N 1
ATOM 820 C CA . LEU A 1 100 ? 30.389 -13.620 27.424 1.00 87.00 100 LEU A CA 1
ATOM 821 C C . LEU A 1 100 ? 31.904 -13.715 27.190 1.00 87.00 100 LEU A C 1
ATOM 823 O O . LEU A 1 100 ? 32.622 -14.180 28.072 1.00 87.00 100 LEU A O 1
ATOM 827 N N . LEU A 1 101 ? 32.400 -13.233 26.046 1.00 86.12 101 LEU A N 1
ATOM 828 C CA . LEU A 1 101 ? 33.838 -13.186 25.761 1.00 86.12 101 LEU A CA 1
ATOM 829 C C . LEU A 1 101 ? 34.589 -12.246 26.709 1.00 86.12 101 LEU A C 1
ATOM 831 O O . LEU A 1 101 ? 35.682 -12.583 27.157 1.00 86.12 101 LEU A O 1
ATOM 835 N N . LEU A 1 102 ? 34.005 -11.094 27.048 1.00 84.25 102 LEU A N 1
ATOM 836 C CA . LEU A 1 102 ? 34.599 -10.162 28.009 1.00 84.25 102 LEU A CA 1
ATOM 837 C C . LEU A 1 102 ? 34.645 -10.750 29.421 1.00 84.25 102 LEU A C 1
ATOM 839 O O . LEU A 1 102 ? 35.661 -10.616 30.093 1.00 84.25 102 LEU A O 1
ATOM 843 N N . ILE A 1 103 ? 33.582 -11.434 29.852 1.00 86.75 103 ILE A N 1
ATOM 844 C CA . ILE A 1 103 ? 33.539 -12.107 31.159 1.00 86.75 103 ILE A CA 1
ATOM 845 C C . ILE A 1 103 ? 34.598 -13.216 31.229 1.00 86.75 103 ILE A C 1
ATOM 847 O O . ILE A 1 103 ? 35.270 -13.346 32.245 1.00 86.75 103 ILE A O 1
ATOM 851 N N . TRP A 1 104 ? 34.785 -13.973 30.146 1.00 84.44 104 TRP A N 1
ATOM 852 C CA . TRP A 1 104 ? 35.794 -15.032 30.070 1.00 84.44 104 TRP A CA 1
ATOM 853 C C . TRP A 1 104 ? 37.236 -14.505 30.013 1.00 84.44 104 TRP A C 1
ATOM 855 O O . TRP A 1 104 ? 38.143 -15.153 30.512 1.00 84.44 104 TRP A O 1
ATOM 865 N N . HIS A 1 105 ? 37.470 -13.334 29.415 1.00 84.50 105 HIS A N 1
ATOM 866 C CA . HIS A 1 105 ? 38.810 -12.739 29.340 1.00 84.50 105 HIS A CA 1
ATOM 867 C C . HIS A 1 105 ? 39.221 -12.020 30.642 1.00 84.50 105 HIS A C 1
ATOM 869 O O . HIS A 1 105 ? 40.407 -11.776 30.866 1.00 84.50 105 HIS A O 1
ATOM 875 N N . LEU A 1 106 ? 38.260 -11.622 31.481 1.00 76.75 106 LEU A N 1
ATOM 876 C CA . LEU A 1 106 ? 38.513 -10.841 32.698 1.00 76.75 106 LEU A CA 1
ATOM 877 C C . LEU A 1 106 ? 38.472 -11.668 33.998 1.00 76.75 106 LEU A C 1
ATOM 879 O O . LEU A 1 106 ? 38.753 -11.106 35.057 1.00 76.75 106 LEU A O 1
ATOM 883 N N . GLY A 1 107 ? 38.110 -12.954 33.930 1.00 70.00 107 GLY A N 1
ATOM 884 C CA . GLY A 1 107 ? 38.076 -13.890 35.061 1.00 70.00 107 GLY A CA 1
ATOM 885 C C . GLY A 1 107 ? 39.037 -15.047 34.864 1.00 70.00 107 GLY A C 1
ATOM 886 O O . GLY A 1 107 ? 39.858 -15.273 35.779 1.00 70.00 107 GLY A O 1
#

Radius of gyration: 22.43 Å; chains: 1; bounding box: 56×27×66 Å

Secondary structure (DSSP, 8-state):
--HHHHHHHHHHHHTT---HHHHHHHHHHHHH-HHHHHHHHHHHHHHHHHHHTTS--S---HHHHHHHHHHHHHHHHHHHHHHHHHHHHHHHHHHHHHHHHHHHHH-

pLDDT: mean 74.75, std 14.34, range [49.03, 92.44]